Protein AF-A0A1F9AYT9-F1 (afdb_monomer_lite)

Radius of gyration: 14.05 Å; chains: 1; bounding box: 32×20×38 Å

Structure (mmCIF, N/CA/C/O backbone):
data_AF-A0A1F9AYT9-F1
#
_entry.id   AF-A0A1F9AYT9-F1
#
loop_
_atom_site.group_PDB
_atom_site.id
_atom_site.type_symbol
_atom_site.label_atom_id
_atom_site.label_alt_id
_atom_site.label_comp_id
_atom_site.label_asym_id
_atom_site.label_entity_id
_atom_site.label_seq_id
_atom_site.pdbx_PDB_ins_code
_atom_site.Cartn_x
_atom_site.Cartn_y
_atom_site.Cartn_z
_atom_site.occupancy
_atom_site.B_iso_or_equiv
_atom_site.auth_seq_id
_atom_site.auth_comp_id
_atom_site.auth_asym_id
_atom_site.auth_atom_id
_atom_site.pdbx_PDB_model_num
ATOM 1 N N . MET A 1 1 ? -16.704 10.025 21.699 1.00 50.53 1 MET A N 1
ATOM 2 C CA . MET A 1 1 ? -16.709 10.685 20.374 1.00 50.53 1 MET A CA 1
ATOM 3 C C . MET A 1 1 ? -17.383 9.743 19.376 1.00 50.53 1 MET A C 1
ATOM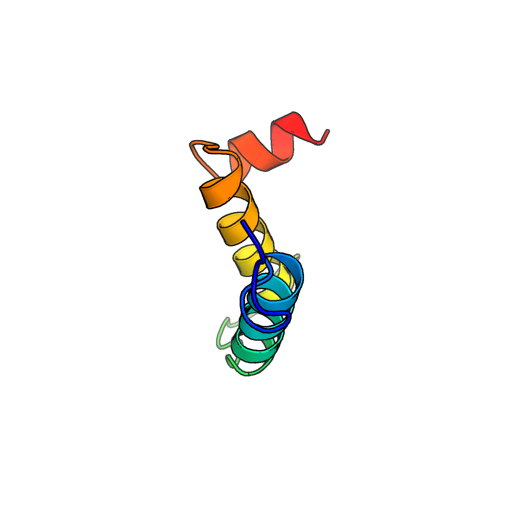 5 O O . MET A 1 1 ? -16.833 8.684 19.110 1.00 50.53 1 MET A O 1
ATOM 9 N N . HIS A 1 2 ? -18.605 10.033 18.911 1.00 55.81 2 HIS A N 1
ATOM 10 C CA . HIS A 1 2 ? -19.279 9.191 17.909 1.00 55.81 2 HIS A CA 1
ATOM 11 C C . HIS A 1 2 ? -18.656 9.470 16.538 1.00 55.81 2 HIS A C 1
ATOM 13 O O . HIS A 1 2 ? -18.977 10.470 15.897 1.00 55.81 2 HIS A O 1
ATOM 19 N N . SER A 1 3 ? -17.718 8.626 16.109 1.00 60.06 3 SER A N 1
ATOM 20 C CA . SER A 1 3 ? -17.141 8.758 14.773 1.00 60.06 3 SER A CA 1
ATOM 21 C C . SER A 1 3 ? -18.205 8.379 13.742 1.00 60.06 3 SER A C 1
ATOM 23 O O . SER A 1 3 ? -18.774 7.287 13.804 1.00 60.06 3 SER A O 1
ATOM 25 N N . LYS A 1 4 ? -18.528 9.285 12.810 1.00 69.31 4 LYS A N 1
ATOM 26 C CA . LYS A 1 4 ? -19.431 8.968 11.691 1.00 69.31 4 LYS A CA 1
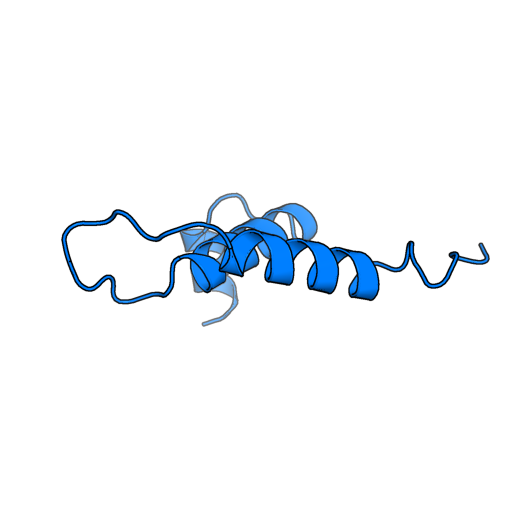ATOM 27 C C . LYS A 1 4 ? -18.858 7.740 10.965 1.00 69.31 4 LYS A C 1
ATOM 29 O O . LYS A 1 4 ? -17.657 7.702 10.720 1.00 69.31 4 LYS A O 1
ATOM 34 N N . LYS A 1 5 ? -19.679 6.749 10.583 1.00 61.25 5 LYS A N 1
ATOM 35 C CA . LYS A 1 5 ? -19.207 5.499 9.927 1.00 61.25 5 LYS A CA 1
ATOM 36 C C . LYS A 1 5 ? -18.255 5.755 8.742 1.00 61.25 5 LYS A C 1
ATOM 38 O O . LYS A 1 5 ? -17.283 5.024 8.561 1.00 61.25 5 LYS A O 1
ATOM 43 N N . HIS A 1 6 ? -18.507 6.829 7.991 1.00 61.19 6 HIS A N 1
ATOM 44 C CA . HIS A 1 6 ? -17.721 7.273 6.832 1.00 61.19 6 HIS A CA 1
ATOM 45 C C . HIS A 1 6 ? -16.418 8.020 7.178 1.00 61.19 6 HIS A C 1
ATOM 47 O O . HIS A 1 6 ? -15.634 8.316 6.288 1.00 61.19 6 HIS A O 1
ATOM 53 N N . LEU A 1 7 ? -16.185 8.313 8.456 1.00 72.06 7 LEU A N 1
ATOM 54 C CA . LEU A 1 7 ? -14.994 8.962 9.016 1.00 72.06 7 LEU A CA 1
ATOM 55 C C . LEU A 1 7 ? -14.205 8.011 9.934 1.00 72.06 7 LEU A C 1
ATOM 57 O O . LEU A 1 7 ? -13.325 8.438 10.677 1.00 72.06 7 LEU A O 1
ATOM 61 N N . SER A 1 8 ? -14.510 6.711 9.900 1.00 84.88 8 SER A N 1
ATOM 62 C CA . SER A 1 8 ? -13.674 5.715 10.568 1.00 84.88 8 SER A CA 1
ATOM 63 C C . SER A 1 8 ? -12.340 5.559 9.832 1.00 84.88 8 SER A C 1
ATOM 65 O O . SER A 1 8 ? -12.281 5.664 8.605 1.00 84.88 8 SER A O 1
ATOM 67 N N . PHE A 1 9 ? -11.271 5.246 10.567 1.00 84.44 9 PHE A N 1
ATOM 68 C CA . PHE A 1 9 ? -9.962 4.944 9.978 1.00 84.44 9 PHE A CA 1
ATOM 69 C C . PHE A 1 9 ? -10.054 3.820 8.934 1.00 84.44 9 PHE A C 1
ATOM 71 O O . PHE A 1 9 ? -9.449 3.889 7.870 1.00 84.44 9 PHE A O 1
ATOM 78 N N . SER A 1 10 ? -10.902 2.822 9.189 1.00 85.31 10 SER A N 1
ATOM 79 C CA . SER A 1 10 ? -11.174 1.717 8.268 1.00 85.31 10 SER A CA 1
ATOM 80 C C . SER A 1 10 ? -11.807 2.197 6.956 1.00 85.31 10 SER A C 1
ATOM 82 O O . SER A 1 10 ? -11.450 1.714 5.883 1.00 85.31 10 SER A O 1
ATOM 84 N N . ALA A 1 11 ? -12.748 3.146 7.022 1.00 88.62 11 ALA A N 1
ATOM 85 C CA . ALA A 1 11 ? -13.360 3.744 5.836 1.00 88.62 11 ALA A CA 1
ATOM 86 C C . ALA A 1 11 ? -12.357 4.605 5.053 1.00 88.62 11 ALA A C 1
ATOM 88 O O . ALA A 1 11 ? -12.345 4.562 3.820 1.00 88.62 11 ALA A O 1
ATOM 89 N N . LEU A 1 12 ? -11.484 5.330 5.759 1.00 87.56 12 LEU A N 1
ATOM 90 C CA . LEU A 1 12 ? -10.400 6.101 5.153 1.00 87.56 12 LEU A CA 1
ATOM 91 C C . LEU A 1 12 ? -9.414 5.188 4.413 1.00 87.56 12 LEU A C 1
ATOM 93 O O . LEU A 1 12 ? -9.173 5.403 3.228 1.00 87.56 12 LEU A O 1
ATOM 97 N N . GLY A 1 13 ? -8.922 4.128 5.063 1.00 91.25 13 GLY A N 1
ATOM 98 C CA . GLY A 1 13 ? -7.999 3.167 4.452 1.00 91.25 13 GLY A CA 1
ATOM 99 C C . GLY A 1 13 ? -8.573 2.515 3.192 1.00 91.25 13 GLY A C 1
ATOM 100 O O . GLY A 1 13 ? -7.904 2.467 2.163 1.00 91.25 13 GLY A O 1
ATOM 101 N N . LYS A 1 14 ? -9.852 2.111 3.221 1.00 92.69 14 LYS A N 1
ATOM 102 C CA . LYS A 1 14 ? -10.553 1.580 2.036 1.00 92.69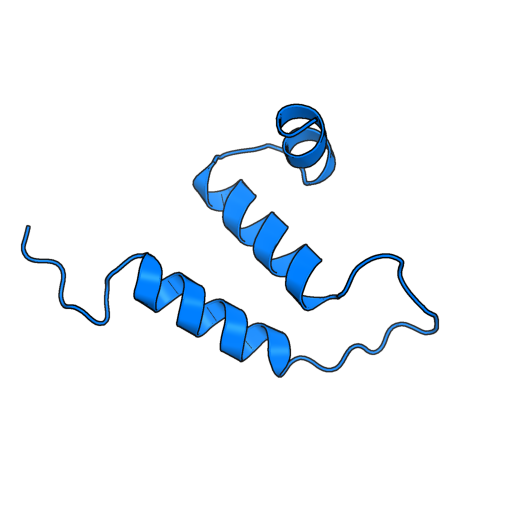 14 LYS A CA 1
ATOM 103 C C . LYS A 1 14 ? -10.667 2.603 0.906 1.00 92.69 14 LYS A C 1
ATOM 105 O O . LYS A 1 14 ? -10.518 2.254 -0.261 1.00 92.69 14 LYS A O 1
ATOM 110 N N . THR A 1 15 ? -10.944 3.861 1.246 1.00 92.94 15 THR A N 1
ATOM 111 C CA . THR A 1 15 ? -11.066 4.940 0.256 1.00 92.94 15 THR A CA 1
ATOM 112 C C . THR A 1 15 ? -9.723 5.222 -0.411 1.00 92.94 15 THR A C 1
ATOM 114 O O . THR A 1 15 ? -9.673 5.367 -1.629 1.00 92.94 15 THR A O 1
ATOM 117 N N . ILE A 1 16 ? -8.641 5.258 0.370 1.00 92.75 16 ILE A N 1
ATOM 118 C CA . ILE A 1 16 ? -7.279 5.459 -0.130 1.00 92.75 16 ILE A CA 1
ATOM 119 C C . ILE A 1 16 ? -6.860 4.289 -1.025 1.00 92.75 16 ILE A C 1
ATOM 121 O O . ILE A 1 16 ? -6.492 4.527 -2.170 1.00 92.75 16 ILE A O 1
ATOM 125 N N . SER A 1 17 ? -6.995 3.044 -0.558 1.00 95.12 17 SER A N 1
ATOM 126 C CA . SER A 1 17 ? -6.663 1.838 -1.336 1.00 95.12 17 SER A CA 1
ATOM 127 C C . SER A 1 17 ? -7.353 1.837 -2.707 1.00 95.12 17 SER A C 1
ATOM 129 O O . SER A 1 17 ? -6.677 1.790 -3.733 1.00 95.12 17 SER A O 1
ATOM 131 N N . LYS A 1 18 ? -8.673 2.076 -2.747 1.00 95.81 18 LYS A N 1
ATOM 132 C CA . LYS A 1 18 ? -9.438 2.162 -4.003 1.00 95.81 18 LYS A CA 1
ATOM 133 C C . LYS A 1 18 ? -8.941 3.263 -4.948 1.00 95.81 18 LYS A C 1
ATOM 135 O O . LYS A 1 18 ? -9.034 3.125 -6.163 1.00 95.81 18 LYS A O 1
ATOM 140 N N . ARG A 1 19 ? -8.460 4.392 -4.416 1.00 95.06 19 ARG A N 1
ATOM 141 C CA . ARG A 1 19 ? -7.886 5.474 -5.235 1.00 95.06 19 ARG A CA 1
ATOM 142 C C . ARG A 1 19 ? -6.517 5.095 -5.786 1.00 95.06 19 ARG A C 1
ATOM 144 O O . ARG A 1 19 ? -6.235 5.416 -6.933 1.00 95.06 19 ARG A O 1
ATOM 151 N N . LEU A 1 20 ? -5.695 4.409 -4.998 1.00 94.69 20 LEU A N 1
ATOM 152 C CA . LEU A 1 20 ? -4.361 3.971 -5.405 1.00 94.69 20 LEU A CA 1
ATOM 153 C C . LEU A 1 20 ? -4.415 2.893 -6.493 1.00 94.69 20 LEU A C 1
ATOM 155 O O . LEU A 1 20 ? -3.608 2.933 -7.412 1.00 94.69 20 LEU A O 1
ATOM 159 N N . GLU A 1 21 ? -5.394 1.987 -6.445 1.00 94.75 21 GLU A N 1
ATOM 160 C CA . GLU A 1 21 ? -5.635 0.991 -7.504 1.00 94.75 21 GLU A CA 1
ATOM 161 C C . GLU A 1 21 ? -5.948 1.622 -8.871 1.00 94.75 21 GLU A C 1
ATOM 163 O O . GLU A 1 21 ? -5.711 1.011 -9.909 1.00 94.75 21 GLU A O 1
ATOM 168 N N . GLN A 1 22 ? -6.477 2.850 -8.888 1.00 95.12 22 GLN A N 1
ATOM 169 C CA . GLN A 1 22 ? -6.780 3.587 -10.120 1.00 95.12 22 GLN A CA 1
ATOM 170 C C . GLN A 1 22 ? -5.546 4.276 -10.717 1.00 95.12 22 GLN A C 1
ATOM 172 O O . GLN A 1 22 ? -5.630 4.803 -11.827 1.00 95.12 22 GLN A O 1
ATOM 177 N N . ILE A 1 23 ? -4.420 4.311 -9.996 1.00 93.44 23 ILE A N 1
ATOM 178 C CA . ILE A 1 23 ? -3.186 4.932 -10.474 1.00 93.44 23 ILE A CA 1
ATOM 179 C C . ILE A 1 23 ? -2.498 3.955 -11.434 1.00 93.44 23 ILE A C 1
ATOM 181 O O . ILE A 1 23 ? -2.092 2.870 -11.008 1.00 93.44 23 ILE A O 1
ATOM 185 N N . PRO A 1 24 ? -2.333 4.315 -12.719 1.00 91.38 24 PRO A N 1
ATOM 186 C CA . PRO A 1 24 ? -1.642 3.456 -13.664 1.00 91.38 24 PRO A CA 1
ATOM 187 C C . PRO A 1 24 ? -0.166 3.320 -13.279 1.00 91.38 24 PRO A C 1
ATOM 189 O O . PRO A 1 24 ? 0.522 4.310 -13.024 1.00 91.38 24 PRO A O 1
ATOM 192 N N . ASP A 1 25 ? 0.333 2.086 -13.279 1.00 90.62 25 ASP A N 1
ATOM 193 C CA . ASP A 1 25 ? 1.752 1.809 -13.080 1.00 90.62 25 ASP A CA 1
ATOM 194 C C . ASP A 1 25 ? 2.513 2.030 -14.394 1.00 90.62 25 ASP A C 1
ATOM 196 O O . ASP A 1 25 ? 2.412 1.245 -15.335 1.00 90.62 25 ASP A O 1
ATOM 200 N N . THR A 1 26 ? 3.255 3.134 -14.475 1.00 91.06 26 THR A N 1
ATOM 201 C CA . THR A 1 26 ? 4.016 3.534 -15.671 1.00 91.06 26 THR A CA 1
ATOM 202 C C . THR A 1 26 ? 5.464 3.039 -15.658 1.00 91.06 26 THR A C 1
ATOM 204 O O . THR A 1 26 ? 6.245 3.374 -16.555 1.00 91.06 26 THR A O 1
ATOM 207 N N . ARG A 1 27 ? 5.858 2.247 -14.651 1.00 90.06 27 ARG A N 1
ATOM 208 C CA . ARG A 1 27 ? 7.230 1.749 -14.513 1.00 90.06 27 ARG A CA 1
ATOM 209 C C . ARG A 1 27 ? 7.556 0.784 -15.657 1.00 90.06 27 ARG A C 1
ATOM 211 O O . ARG A 1 27 ? 6.839 -0.179 -15.916 1.00 90.06 27 ARG A O 1
ATOM 218 N N . LYS A 1 28 ? 8.682 1.018 -16.339 1.00 82.94 28 LYS A N 1
ATOM 219 C CA . LYS A 1 28 ? 9.202 0.110 -17.373 1.00 82.94 28 LYS A CA 1
ATOM 220 C C . L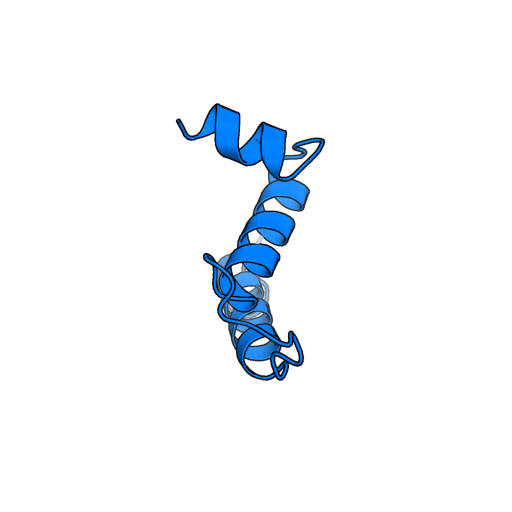YS A 1 28 ? 9.899 -1.081 -16.706 1.00 82.94 28 LYS A C 1
ATOM 222 O O . LYS A 1 28 ? 11.107 -1.059 -16.506 1.00 82.94 28 LYS A O 1
ATOM 227 N N . GLY A 1 29 ? 9.126 -2.099 -16.335 1.00 80.50 29 GLY A N 1
ATOM 228 C CA . GLY A 1 29 ? 9.631 -3.354 -15.771 1.00 80.50 29 GLY A CA 1
ATOM 229 C C . GLY A 1 29 ? 8.676 -3.976 -14.754 1.00 80.50 29 GLY A C 1
ATOM 230 O O . GLY A 1 29 ? 7.791 -3.309 -14.224 1.00 80.50 29 GLY A O 1
ATOM 231 N N . LYS A 1 30 ? 8.868 -5.265 -14.457 1.00 70.75 30 LYS A N 1
ATOM 232 C CA . LYS A 1 30 ? 8.172 -5.925 -13.346 1.00 70.75 30 LYS A CA 1
ATOM 233 C C . LYS A 1 30 ? 8.882 -5.557 -12.044 1.00 70.75 30 LYS A C 1
ATOM 235 O O . LYS A 1 30 ? 9.932 -6.111 -11.736 1.00 70.75 30 LYS A O 1
ATOM 240 N N . GLY A 1 31 ? 8.331 -4.600 -11.302 1.00 77.44 31 GLY A N 1
ATOM 241 C CA . GLY A 1 31 ? 8.734 -4.390 -9.913 1.00 77.44 31 GLY A CA 1
ATOM 242 C C . GLY A 1 31 ? 8.357 -5.608 -9.066 1.00 77.44 31 GLY A C 1
ATOM 243 O O . GLY A 1 31 ? 7.316 -6.217 -9.302 1.00 77.44 31 GLY A O 1
ATOM 244 N N . THR A 1 32 ? 9.179 -5.953 -8.073 1.00 88.25 32 THR A N 1
ATOM 245 C CA . THR A 1 32 ? 8.886 -7.037 -7.113 1.00 88.25 32 THR A CA 1
ATOM 246 C C . THR A 1 32 ? 7.578 -6.800 -6.352 1.00 88.25 32 THR A C 1
ATOM 248 O O . THR A 1 32 ? 6.919 -7.752 -5.947 1.00 88.25 32 THR A O 1
ATOM 251 N N . TYR A 1 33 ? 7.184 -5.532 -6.198 1.00 88.12 33 TYR A N 1
ATOM 252 C CA . TYR A 1 33 ? 6.006 -5.112 -5.446 1.00 88.12 33 TYR A CA 1
ATOM 253 C C . TYR A 1 33 ? 5.045 -4.288 -6.307 1.00 88.12 33 TYR A C 1
ATOM 255 O O . TYR A 1 33 ? 5.458 -3.418 -7.094 1.00 88.12 33 TYR A O 1
ATOM 263 N N . ALA A 1 34 ? 3.749 -4.540 -6.114 1.00 89.88 34 ALA A N 1
ATOM 264 C CA . ALA A 1 34 ? 2.693 -3.736 -6.707 1.00 89.88 34 ALA A CA 1
ATOM 265 C C . ALA A 1 34 ? 2.770 -2.297 -6.183 1.00 89.88 34 ALA A C 1
ATOM 267 O O . ALA A 1 34 ? 3.041 -2.055 -5.006 1.00 89.88 34 ALA A O 1
ATOM 2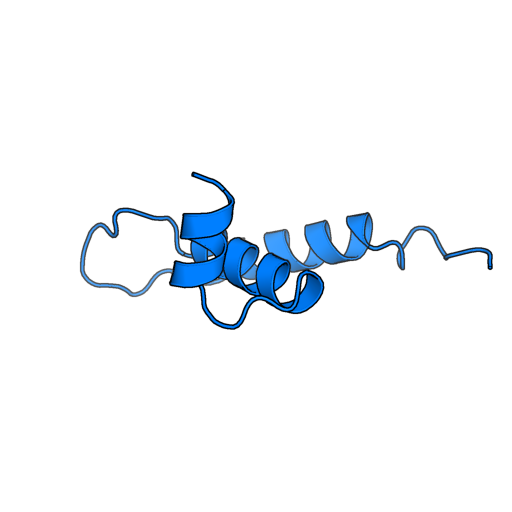68 N N . LEU A 1 35 ? 2.512 -1.328 -7.064 1.00 91.12 35 LEU A N 1
ATOM 269 C CA . LEU A 1 35 ? 2.561 0.090 -6.712 1.00 91.12 35 LEU A CA 1
ATOM 270 C C . LEU A 1 35 ? 1.578 0.427 -5.573 1.00 91.12 35 LEU A C 1
ATOM 272 O O . LEU A 1 35 ? 1.924 1.171 -4.657 1.00 91.12 35 LEU A O 1
ATOM 276 N N . HIS A 1 36 ? 0.394 -0.191 -5.597 1.00 94.19 36 HIS A N 1
ATOM 277 C CA . HIS A 1 36 ? -0.602 -0.126 -4.527 1.00 94.19 36 HIS A CA 1
ATOM 278 C C . HIS A 1 36 ? -0.008 -0.481 -3.154 1.00 94.19 36 HIS A C 1
ATOM 280 O O . HIS A 1 36 ? -0.149 0.289 -2.204 1.00 94.19 36 HIS A O 1
ATOM 286 N N . ASP A 1 37 ? 0.698 -1.607 -3.054 1.00 91.50 37 ASP A N 1
ATOM 287 C CA . ASP A 1 37 ? 1.209 -2.119 -1.778 1.00 91.50 37 ASP A CA 1
ATOM 288 C C . ASP A 1 37 ? 2.326 -1.233 -1.225 1.00 91.50 37 ASP A C 1
ATOM 290 O O . ASP A 1 37 ? 2.383 -0.973 -0.019 1.00 91.50 37 ASP A O 1
ATOM 294 N N . CYS A 1 38 ? 3.175 -0.690 -2.105 1.00 91.00 38 CYS A N 1
ATOM 295 C CA . CYS A 1 38 ? 4.167 0.311 -1.721 1.00 91.00 38 CYS A CA 1
ATOM 296 C C . CYS A 1 38 ? 3.504 1.552 -1.101 1.00 91.00 38 CYS A C 1
ATOM 298 O O . CYS A 1 38 ? 3.933 2.020 -0.044 1.00 91.00 38 CYS A O 1
ATOM 300 N N . PHE A 1 39 ? 2.437 2.068 -1.717 1.00 91.56 39 PHE A N 1
ATOM 301 C CA . PHE A 1 39 ? 1.718 3.231 -1.196 1.00 91.56 39 PHE A CA 1
ATOM 302 C C . PHE A 1 39 ? 0.977 2.938 0.111 1.00 91.56 39 PHE A C 1
ATOM 304 O O . PHE A 1 39 ? 1.020 3.758 1.028 1.00 91.56 39 PHE A O 1
ATOM 311 N N . MET A 1 40 ? 0.341 1.773 0.234 1.00 93.44 40 MET A N 1
ATOM 312 C CA . MET A 1 40 ? -0.319 1.363 1.477 1.00 93.44 40 MET A CA 1
ATOM 313 C C . MET A 1 40 ? 0.681 1.193 2.623 1.00 93.44 40 MET A C 1
ATOM 315 O O . MET A 1 40 ? 0.387 1.584 3.753 1.00 93.44 40 MET A O 1
ATOM 319 N N . SER A 1 41 ? 1.882 0.690 2.330 1.00 90.31 41 SER A N 1
ATOM 320 C CA . SER A 1 41 ? 2.970 0.612 3.309 1.00 90.31 41 SER A CA 1
ATOM 321 C C . SER A 1 41 ? 3.398 2.010 3.754 1.00 90.31 41 SER A C 1
ATOM 323 O O . SER A 1 41 ? 3.488 2.270 4.949 1.00 90.31 41 SER A O 1
ATOM 325 N N . ALA A 1 42 ? 3.563 2.952 2.819 1.00 88.06 42 ALA A N 1
ATOM 326 C CA . ALA A 1 42 ? 3.888 4.338 3.154 1.00 88.06 42 ALA A CA 1
ATOM 327 C C . ALA A 1 42 ? 2.797 5.033 3.981 1.00 88.06 42 ALA A C 1
ATOM 329 O O . ALA A 1 42 ? 3.099 5.761 4.926 1.00 88.06 42 ALA A O 1
ATOM 330 N N . PHE A 1 43 ? 1.528 4.761 3.679 1.00 89.88 43 PHE A N 1
ATOM 331 C CA . PHE A 1 43 ? 0.408 5.235 4.485 1.00 89.88 43 PHE A CA 1
ATOM 332 C C . PHE A 1 43 ? 0.449 4.670 5.915 1.00 89.88 43 PHE A C 1
ATOM 334 O O . PHE A 1 43 ? 0.263 5.418 6.876 1.00 89.88 43 PHE A O 1
ATOM 341 N N . ALA A 1 44 ? 0.746 3.375 6.073 1.00 87.62 44 ALA A N 1
ATOM 342 C CA . ALA A 1 44 ? 0.890 2.746 7.384 1.00 87.62 44 ALA A CA 1
ATOM 343 C C . ALA A 1 44 ? 2.042 3.360 8.196 1.00 87.62 44 ALA A C 1
ATOM 345 O O . ALA A 1 44 ? 1.874 3.630 9.384 1.00 87.62 44 ALA A O 1
ATOM 346 N N . MET A 1 45 ? 3.176 3.659 7.557 1.00 86.00 45 MET A N 1
ATOM 347 C CA . MET A 1 45 ? 4.297 4.332 8.219 1.00 86.00 45 MET A CA 1
ATOM 348 C C . MET A 1 45 ? 3.942 5.708 8.755 1.00 86.00 45 MET A C 1
ATOM 350 O O . MET A 1 45 ? 4.358 6.051 9.852 1.00 86.00 45 MET A O 1
ATOM 354 N N . MET A 1 46 ? 3.172 6.500 8.002 1.00 81.12 46 MET A N 1
ATOM 355 C CA . MET A 1 46 ? 2.766 7.833 8.449 1.00 81.12 46 MET A CA 1
ATOM 356 C C . MET A 1 46 ? 1.941 7.756 9.742 1.00 81.12 46 MET A C 1
ATOM 358 O O . MET A 1 46 ? 2.064 8.615 10.610 1.00 81.12 46 MET A O 1
ATOM 362 N N . PHE A 1 47 ? 1.129 6.704 9.890 1.00 81.50 47 PHE A N 1
ATOM 363 C CA . PHE A 1 47 ? 0.380 6.435 11.116 1.00 81.50 47 PHE A CA 1
ATOM 364 C C . PHE A 1 47 ? 1.276 5.927 12.257 1.00 81.50 47 PHE A C 1
ATOM 366 O O . PHE A 1 47 ? 1.103 6.337 13.402 1.00 81.50 47 PHE A O 1
ATOM 373 N N . LEU A 1 48 ? 2.233 5.049 11.947 1.00 81.00 48 LEU A N 1
ATOM 374 C CA . LEU A 1 48 ? 3.132 4.423 12.926 1.00 81.00 48 LEU A CA 1
ATOM 375 C C . LEU A 1 48 ? 4.369 5.272 13.256 1.00 81.00 48 LEU A C 1
ATOM 377 O O . LEU A 1 48 ? 5.122 4.916 14.155 1.00 81.00 48 LEU A O 1
ATOM 381 N N . GLN A 1 49 ? 4.534 6.408 12.576 1.00 86.38 49 GLN A N 1
ATOM 382 C CA . GLN A 1 49 ? 5.649 7.348 12.712 1.00 86.38 49 GLN A CA 1
ATOM 383 C C . GLN A 1 49 ? 7.020 6.722 12.408 1.00 86.38 49 GLN A C 1
ATOM 385 O O . GLN A 1 49 ? 8.038 7.128 12.966 1.00 86.38 49 GLN A O 1
ATOM 390 N N . ASP A 1 50 ? 7.056 5.749 11.494 1.00 86.50 50 ASP A N 1
ATOM 391 C CA . ASP A 1 50 ? 8.312 5.149 11.049 1.00 86.50 50 ASP A CA 1
ATOM 392 C C . ASP A 1 50 ? 9.073 6.108 10.107 1.00 86.50 50 ASP A C 1
ATOM 394 O O . ASP A 1 50 ? 8.473 6.714 9.214 1.00 86.50 50 ASP A O 1
ATOM 398 N N . PRO A 1 51 ? 10.406 6.239 10.249 1.00 85.12 51 PRO A N 1
ATOM 399 C CA . PRO A 1 51 ? 11.192 7.243 9.527 1.00 85.12 51 PRO A CA 1
ATOM 400 C C . PRO A 1 51 ? 11.435 6.904 8.046 1.00 85.12 51 PRO A C 1
ATOM 402 O O . PRO A 1 51 ? 11.840 7.774 7.277 1.00 85.12 51 PRO A O 1
ATOM 405 N N . SER A 1 52 ? 11.244 5.648 7.622 1.00 85.31 52 SER A N 1
ATOM 406 C CA . SER A 1 52 ? 11.382 5.227 6.218 1.00 85.31 52 SER A CA 1
ATOM 407 C C . SER A 1 52 ? 10.759 3.851 5.957 1.00 85.31 52 SER A C 1
ATOM 409 O O . SER A 1 52 ? 10.628 3.051 6.886 1.00 85.31 52 SER A O 1
ATOM 411 N N . LEU A 1 53 ? 10.457 3.542 4.680 1.00 80.50 53 LEU A N 1
ATOM 412 C CA . LEU A 1 53 ? 9.917 2.229 4.258 1.00 80.50 53 LEU A CA 1
ATOM 413 C C . LEU A 1 53 ? 10.815 1.076 4.691 1.00 80.50 53 LEU A C 1
ATOM 415 O O . LEU A 1 53 ? 10.321 0.026 5.091 1.00 80.50 53 LEU A O 1
ATOM 419 N N . LEU A 1 54 ? 12.128 1.297 4.658 1.00 85.06 54 LEU A N 1
ATOM 420 C CA . LEU A 1 54 ? 13.104 0.312 5.095 1.00 85.06 54 LEU A CA 1
ATOM 421 C C . LEU A 1 54 ? 12.980 0.018 6.596 1.0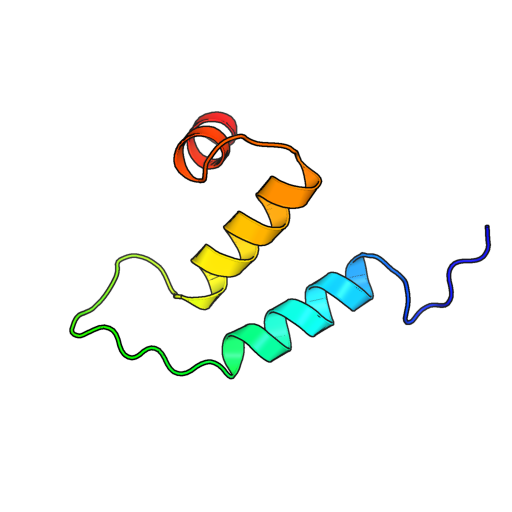0 85.06 54 LEU A C 1
ATOM 423 O O . LEU A 1 54 ? 12.971 -1.143 6.987 1.00 85.06 54 LEU A O 1
ATOM 427 N N . GLN A 1 55 ? 12.855 1.050 7.434 1.00 85.06 55 GLN A N 1
ATOM 428 C CA . GLN A 1 55 ? 12.733 0.880 8.888 1.00 85.06 55 GLN A CA 1
ATOM 429 C C . GLN A 1 55 ? 11.410 0.211 9.274 1.00 85.06 55 GLN A C 1
ATOM 431 O O . GLN A 1 55 ? 11.393 -0.679 10.121 1.00 85.06 55 GLN A O 1
ATOM 436 N N . PHE A 1 56 ? 10.323 0.559 8.583 1.00 84.50 56 PHE A N 1
ATOM 437 C CA . PHE A 1 56 ? 9.043 -0.124 8.744 1.00 84.50 56 PHE A CA 1
ATOM 438 C C . PHE A 1 56 ? 9.131 -1.616 8.403 1.00 84.50 56 PHE A C 1
ATOM 440 O O . PHE A 1 56 ? 8.640 -2.448 9.163 1.00 84.50 56 PHE A O 1
ATOM 447 N N . GLN A 1 57 ? 9.790 -1.962 7.292 1.00 82.94 57 GLN A N 1
ATOM 448 C CA . GLN A 1 57 ? 9.994 -3.354 6.898 1.00 82.94 57 GLN A CA 1
ATOM 449 C C . GLN A 1 57 ? 10.827 -4.119 7.933 1.00 82.94 57 GLN A C 1
ATOM 451 O O . GLN A 1 57 ? 10.424 -5.206 8.334 1.00 82.94 57 GLN A O 1
ATOM 456 N N . LEU A 1 58 ? 11.944 -3.548 8.399 1.00 87.56 58 LEU A N 1
ATOM 457 C CA . LEU A 1 58 ? 12.820 -4.182 9.393 1.00 87.56 58 LEU A CA 1
ATOM 458 C C . LEU A 1 58 ? 12.101 -4.490 10.711 1.00 87.56 58 LEU A C 1
ATOM 460 O O . LEU A 1 58 ? 12.412 -5.484 11.347 1.00 87.56 58 LEU A O 1
ATOM 464 N N . ARG A 1 59 ? 11.134 -3.662 11.119 1.00 84.88 59 ARG A N 1
ATOM 465 C CA . ARG A 1 59 ? 10.342 -3.881 12.339 1.00 84.88 59 ARG A CA 1
ATOM 466 C C . ARG A 1 59 ? 9.332 -5.032 12.217 1.00 84.88 59 ARG A C 1
ATOM 468 O O . ARG A 1 59 ? 8.883 -5.546 13.238 1.00 84.88 59 ARG A O 1
ATOM 475 N N . LEU A 1 60 ? 8.908 -5.374 10.999 1.00 82.44 60 LEU A N 1
ATOM 476 C CA . LEU A 1 60 ? 7.942 -6.449 10.732 1.00 82.44 60 LEU A CA 1
ATOM 477 C C . LEU A 1 60 ? 8.604 -7.819 10.511 1.00 82.44 60 LEU A C 1
ATOM 479 O O . LEU A 1 60 ? 7.886 -8.820 10.477 1.00 82.44 60 LEU A O 1
ATOM 483 N N . GLN A 1 61 ? 9.926 -7.846 10.315 1.00 75.88 61 GLN A N 1
ATOM 484 C CA . GLN A 1 61 ? 10.743 -9.053 10.155 1.00 75.88 61 GLN A CA 1
ATOM 485 C C . GLN A 1 61 ? 11.259 -9.543 11.507 1.00 75.88 61 GLN A C 1
ATOM 487 O O . GLN A 1 61 ? 11.331 -10.781 11.662 1.00 75.88 61 GLN A O 1
#

Foldseek 3Di:
DPQDPCRDPVNVLVVLLVVQVPDDDPDPDDDPDDSSVVVSLVVVCVVVVQPDSVRSVVVVD

Secondary structure (DSSP, 8-state):
----GGGSHHHHHHHHHHHHTTS----SS--SS-HHHHHHHHHHHHHHT-SSHHHHHHHH-

pLDDT: mean 84.69, std 10.03, range [50.53, 95.81]

Sequence (61 aa):
MHSKKHLSFSALGKTISKRLEQIPDTRKGKGTYALHDCFMSAFAMMFLQDPSLLQFQLRLQ